Protein AF-A0A925PC54-F1 (afdb_monomer_lite)

Secondary structure (DSSP, 8-state):
--TTSS----HHHHIIIIIIIHHHHHHHHHHHHHTT-HHHHHHHHHHHHHHHHHGGGGGTGGGSPPSS-TT--S-EEEEETTEEEEEE----HHHH-----TTHHHHHHHHHHHHHHHHHHHHHTT------

pLDDT: mean 83.74, std 10.59, range [43.62, 95.62]

Radius of gyration: 19.95 Å; chains: 1; bounding box: 59×27×51 Å

Structure (mmCIF, N/CA/C/O backbone):
data_AF-A0A925PC54-F1
#
_entry.id   AF-A0A925PC54-F1
#
loop_
_atom_site.group_PDB
_atom_site.id
_atom_site.type_symbol
_atom_site.label_atom_id
_atom_site.label_alt_id
_atom_site.label_comp_id
_atom_site.label_asym_id
_atom_site.label_entity_id
_atom_site.label_seq_id
_atom_site.pdbx_PDB_ins_code
_atom_site.Cartn_x
_atom_site.Cartn_y
_atom_site.Cartn_z
_atom_site.occupancy
_atom_site.B_iso_or_equiv
_atom_site.auth_seq_id
_atom_site.auth_comp_id
_atom_site.auth_asym_id
_atom_site.auth_atom_id
_atom_site.pdbx_PDB_model_num
ATOM 1 N N . MET A 1 1 ? 11.371 -1.854 -6.039 1.00 74.62 1 MET A N 1
ATOM 2 C CA . MET A 1 1 ? 10.542 -0.718 -6.514 1.00 74.62 1 MET A CA 1
ATOM 3 C C . MET A 1 1 ? 9.849 -1.046 -7.819 1.00 74.62 1 MET A C 1
ATOM 5 O O . MET A 1 1 ? 10.326 -1.911 -8.542 1.00 74.62 1 MET A O 1
ATOM 9 N N . SER A 1 2 ? 8.716 -0.400 -8.104 1.00 74.62 2 SER A N 1
ATOM 10 C CA . SER A 1 2 ? 7.916 -0.699 -9.295 1.00 74.62 2 SER A CA 1
ATOM 11 C C . SER A 1 2 ? 8.208 0.287 -10.419 1.00 74.62 2 SER A C 1
ATOM 13 O O . SER A 1 2 ? 8.117 1.494 -10.222 1.00 74.62 2 SER A O 1
ATOM 15 N N . ARG A 1 3 ? 8.474 -0.234 -11.616 1.00 87.69 3 ARG A N 1
ATOM 16 C CA . ARG A 1 3 ? 8.564 0.554 -12.855 1.00 87.69 3 ARG A CA 1
ATOM 17 C C . ARG A 1 3 ? 7.205 0.807 -13.523 1.00 87.69 3 ARG A C 1
ATOM 19 O O . ARG A 1 3 ? 7.139 1.269 -14.661 1.00 87.69 3 ARG A O 1
ATOM 26 N N . LEU A 1 4 ? 6.120 0.453 -12.825 1.00 86.56 4 LEU A N 1
ATOM 27 C CA . LEU A 1 4 ? 4.745 0.648 -13.279 1.00 86.56 4 LEU A CA 1
ATOM 28 C C . LEU A 1 4 ? 4.452 2.126 -13.532 1.00 86.56 4 LEU A C 1
ATOM 30 O O . LEU A 1 4 ? 3.869 2.480 -14.552 1.00 86.56 4 LEU A O 1
ATOM 34 N N . PHE A 1 5 ? 4.920 2.978 -12.623 1.00 85.56 5 PHE A N 1
ATOM 35 C CA . PHE A 1 5 ? 4.792 4.423 -12.709 1.00 85.56 5 PHE A CA 1
ATOM 36 C C . PHE A 1 5 ? 6.179 5.039 -12.885 1.00 85.56 5 PHE A C 1
ATOM 38 O O . PHE A 1 5 ? 7.142 4.582 -12.273 1.00 85.56 5 PHE A O 1
ATOM 45 N N . ASN A 1 6 ? 6.289 6.101 -13.685 1.00 85.94 6 ASN A N 1
ATOM 46 C CA . ASN A 1 6 ? 7.531 6.862 -13.856 1.00 85.94 6 ASN A CA 1
ATOM 47 C C . ASN A 1 6 ? 7.801 7.772 -12.636 1.00 85.94 6 ASN A C 1
ATOM 49 O O . ASN A 1 6 ? 7.875 8.996 -12.745 1.00 85.94 6 ASN A O 1
ATOM 53 N N . ILE A 1 7 ? 7.842 7.174 -11.442 1.00 85.94 7 ILE A N 1
ATOM 54 C CA . ILE A 1 7 ? 7.956 7.859 -10.154 1.00 85.94 7 ILE A CA 1
ATOM 55 C C . ILE A 1 7 ? 9.173 7.310 -9.419 1.00 85.94 7 ILE A C 1
ATOM 57 O O . ILE A 1 7 ? 9.296 6.109 -9.191 1.00 85.94 7 ILE A O 1
ATOM 61 N N . ALA A 1 8 ? 10.049 8.214 -8.989 1.00 86.31 8 ALA A N 1
ATOM 62 C CA . ALA A 1 8 ? 11.174 7.875 -8.136 1.00 86.31 8 ALA A CA 1
ATOM 63 C C . ALA A 1 8 ? 10.698 7.649 -6.698 1.00 86.31 8 ALA A C 1
ATOM 65 O O . ALA A 1 8 ? 10.392 8.593 -5.959 1.00 86.31 8 ALA A O 1
ATOM 66 N N . PHE A 1 9 ? 10.653 6.388 -6.296 1.00 85.88 9 PHE A N 1
ATOM 67 C CA . PHE A 1 9 ? 10.390 5.997 -4.922 1.00 85.88 9 PHE A CA 1
ATOM 68 C C . PHE A 1 9 ? 11.556 5.106 -4.487 1.00 85.88 9 PHE A C 1
ATOM 70 O O . PHE A 1 9 ? 11.678 4.030 -5.040 1.00 85.88 9 PHE A O 1
ATOM 77 N N . PRO A 1 10 ? 12.475 5.561 -3.621 1.00 88.50 10 PRO A N 1
ATOM 78 C CA . PRO A 1 10 ? 13.596 4.749 -3.131 1.00 88.50 10 PRO A CA 1
ATOM 79 C C . PRO A 1 10 ? 13.246 3.985 -1.842 1.00 88.50 10 PRO A C 1
ATOM 81 O O . PRO A 1 10 ? 12.292 4.338 -1.138 1.00 88.50 10 PRO A O 1
ATOM 84 N N . ASP A 1 11 ? 13.986 2.910 -1.548 1.00 87.38 11 ASP A N 1
ATOM 85 C CA . ASP A 1 11 ? 13.643 1.958 -0.478 1.00 87.38 11 ASP A CA 1
ATOM 86 C C . ASP A 1 11 ? 13.615 2.614 0.908 1.00 87.38 11 ASP A C 1
ATOM 88 O O . ASP A 1 11 ? 12.740 2.323 1.723 1.00 87.38 11 ASP A O 1
ATOM 92 N N . ASP A 1 12 ? 14.503 3.576 1.163 1.00 90.00 12 ASP A N 1
ATOM 93 C CA . ASP A 1 12 ? 14.530 4.339 2.412 1.00 90.00 12 ASP A CA 1
ATOM 94 C C . ASP A 1 12 ? 13.224 5.118 2.638 1.00 90.00 12 ASP A C 1
ATOM 96 O O . ASP A 1 12 ? 12.702 5.166 3.756 1.00 90.00 12 ASP A O 1
ATOM 100 N N . ARG A 1 13 ? 12.649 5.687 1.572 1.00 88.75 13 ARG A N 1
ATOM 101 C CA . ARG A 1 13 ? 11.366 6.393 1.625 1.00 88.75 13 ARG A CA 1
ATOM 102 C C . ARG A 1 13 ? 10.208 5.427 1.843 1.00 88.75 13 ARG A C 1
ATOM 104 O O . ARG A 1 13 ? 9.315 5.737 2.633 1.00 88.75 13 ARG A O 1
ATOM 111 N N . PHE A 1 14 ? 10.239 4.267 1.186 1.00 86.94 14 PHE A N 1
ATOM 112 C CA . PHE A 1 14 ? 9.248 3.213 1.399 1.00 86.94 14 PHE A CA 1
ATOM 113 C C . PHE A 1 14 ? 9.221 2.769 2.861 1.00 86.94 14 PHE A C 1
ATOM 115 O O . PHE A 1 14 ? 8.161 2.791 3.486 1.00 86.94 14 PHE A O 1
ATOM 122 N N . LEU A 1 15 ? 10.388 2.458 3.429 1.00 91.19 15 LEU A N 1
ATOM 123 C CA . LEU A 1 15 ? 10.508 2.039 4.823 1.00 91.19 15 LEU A CA 1
ATOM 124 C C . LEU A 1 15 ? 10.001 3.125 5.779 1.00 91.19 15 LEU A C 1
ATOM 126 O O . LEU A 1 15 ? 9.162 2.854 6.637 1.00 91.19 15 LEU A O 1
ATOM 130 N N . ARG A 1 16 ? 10.443 4.378 5.610 1.00 94.31 16 ARG A N 1
ATOM 131 C CA . ARG A 1 16 ? 10.003 5.491 6.469 1.00 94.31 16 ARG A CA 1
ATOM 132 C C . ARG A 1 16 ? 8.486 5.655 6.467 1.00 94.31 16 ARG A C 1
ATOM 134 O O . ARG A 1 16 ? 7.893 5.745 7.536 1.00 94.31 16 ARG A O 1
ATOM 141 N N . ILE A 1 17 ? 7.860 5.684 5.292 1.00 89.50 17 ILE A N 1
ATOM 142 C CA . ILE A 1 17 ? 6.427 5.982 5.172 1.00 89.50 17 ILE A CA 1
ATOM 143 C C . ILE A 1 17 ? 5.576 4.762 5.533 1.00 89.50 17 ILE A C 1
ATOM 145 O O . ILE A 1 17 ? 4.741 4.850 6.431 1.00 89.50 17 ILE A O 1
ATOM 149 N N . PHE A 1 18 ? 5.779 3.633 4.852 1.00 85.12 18 PHE A N 1
ATOM 150 C CA . PHE A 1 18 ? 4.867 2.489 4.922 1.00 85.12 18 PHE A CA 1
ATOM 151 C C . PHE A 1 18 ? 5.181 1.522 6.062 1.00 85.12 18 PHE A C 1
ATOM 153 O O . PHE A 1 18 ? 4.262 0.889 6.572 1.00 85.12 18 PHE A O 1
ATOM 160 N N . VAL A 1 19 ? 6.444 1.410 6.481 1.00 88.56 19 VAL A N 1
ATOM 161 C CA . VAL A 1 19 ? 6.841 0.471 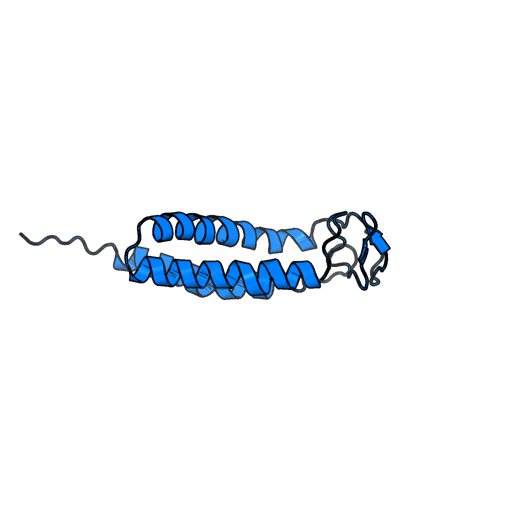7.545 1.00 88.56 19 VAL A CA 1
ATOM 162 C C . VAL A 1 19 ? 6.866 1.142 8.917 1.00 88.56 19 VAL A C 1
ATOM 164 O O . VAL A 1 19 ? 6.494 0.515 9.904 1.00 88.56 19 VAL A O 1
ATOM 167 N N .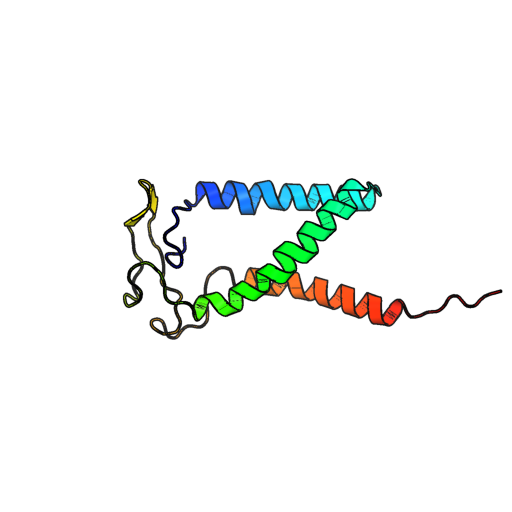 PHE A 1 20 ? 7.255 2.417 9.001 1.00 92.38 20 PHE A N 1
ATOM 168 C CA . PHE A 1 20 ? 7.396 3.101 10.291 1.00 92.38 20 PHE A CA 1
ATOM 169 C C . PHE A 1 20 ? 6.277 4.108 10.582 1.00 92.38 20 PHE A C 1
ATOM 171 O O . PHE A 1 20 ? 5.578 3.971 11.588 1.00 92.38 20 PHE A O 1
ATOM 178 N N . ILE A 1 21 ? 6.073 5.112 9.723 1.00 93.38 21 ILE A N 1
ATOM 179 C CA . ILE A 1 21 ? 5.121 6.203 9.994 1.00 93.38 21 ILE A CA 1
ATOM 180 C C . ILE A 1 21 ? 3.679 5.690 9.989 1.00 93.38 21 ILE A C 1
ATOM 182 O O . ILE A 1 21 ? 2.948 5.902 10.958 1.00 93.38 21 ILE A O 1
ATOM 186 N N . LEU A 1 22 ? 3.266 5.001 8.924 1.00 88.12 22 LEU A N 1
ATOM 187 C CA . LEU A 1 22 ? 1.879 4.572 8.765 1.00 88.12 22 LEU A CA 1
ATOM 188 C C . LEU A 1 22 ? 1.438 3.585 9.867 1.00 88.12 22 LEU A C 1
ATOM 190 O O . LEU A 1 22 ? 0.402 3.841 10.486 1.00 88.12 22 LEU A O 1
ATOM 194 N N . PRO A 1 23 ? 2.219 2.546 10.234 1.00 88.31 23 PRO A N 1
ATOM 195 C CA . PRO A 1 23 ? 1.853 1.665 11.344 1.00 88.31 23 PRO A CA 1
ATOM 196 C C . PRO A 1 23 ? 1.823 2.379 12.697 1.00 88.31 23 PRO A C 1
ATOM 198 O O . PRO A 1 23 ? 0.961 2.083 13.521 1.00 88.31 23 PRO A O 1
ATOM 201 N N . THR A 1 24 ? 2.691 3.371 12.922 1.00 94.31 24 THR A N 1
ATOM 202 C CA . THR A 1 24 ? 2.628 4.200 14.138 1.00 94.31 24 THR A CA 1
ATOM 203 C C . THR A 1 24 ? 1.289 4.933 14.233 1.00 94.31 24 THR A C 1
ATOM 205 O O . THR A 1 24 ? 0.641 4.906 15.281 1.00 94.31 24 THR A O 1
ATOM 208 N N . ILE A 1 25 ? 0.823 5.527 13.129 1.00 91.69 25 ILE A N 1
ATOM 209 C CA . ILE A 1 25 ? -0.497 6.173 13.065 1.00 91.69 25 ILE A CA 1
ATOM 210 C C . ILE A 1 25 ? -1.612 5.153 13.341 1.00 91.69 25 ILE A C 1
ATOM 212 O O . ILE A 1 25 ? -2.571 5.478 14.044 1.00 91.69 25 ILE A O 1
ATOM 216 N N . TYR A 1 26 ? -1.485 3.916 12.851 1.00 88.31 26 TYR A N 1
ATOM 217 C CA . TYR A 1 26 ? -2.481 2.863 13.085 1.00 88.31 26 TYR A CA 1
ATOM 218 C C . TYR A 1 26 ? -2.575 2.509 14.570 1.00 88.31 26 TYR A C 1
ATOM 220 O O . TYR A 1 26 ? -3.676 2.480 15.120 1.00 88.31 26 TYR A O 1
ATOM 228 N N . TYR A 1 27 ? -1.439 2.317 15.246 1.00 91.69 27 TYR A N 1
ATOM 229 C CA . TYR A 1 27 ? -1.419 2.035 16.682 1.00 91.69 27 TYR A CA 1
ATOM 230 C C . TYR A 1 27 ? -1.986 3.188 17.510 1.00 91.69 27 TYR A C 1
ATOM 232 O O . TYR A 1 27 ? -2.814 2.958 18.390 1.00 91.69 27 TYR A O 1
ATOM 240 N N . LEU A 1 28 ? -1.604 4.431 17.207 1.00 94.62 28 LEU A N 1
ATOM 241 C CA . LEU A 1 28 ? -2.149 5.607 17.892 1.00 94.62 28 LEU A CA 1
ATOM 242 C C . LEU A 1 28 ? -3.661 5.731 17.691 1.00 94.62 28 LEU A C 1
ATOM 244 O O . LEU A 1 28 ? -4.386 6.050 18.632 1.00 94.62 28 LEU A O 1
ATOM 248 N N . THR A 1 29 ? -4.147 5.428 16.487 1.00 92.00 29 THR A N 1
ATOM 249 C CA . THR A 1 29 ? -5.582 5.414 16.190 1.00 92.00 29 THR A CA 1
ATOM 250 C C . THR A 1 29 ? -6.293 4.326 16.990 1.00 92.00 29 THR A C 1
ATOM 252 O O . THR A 1 29 ? -7.313 4.603 17.614 1.00 92.0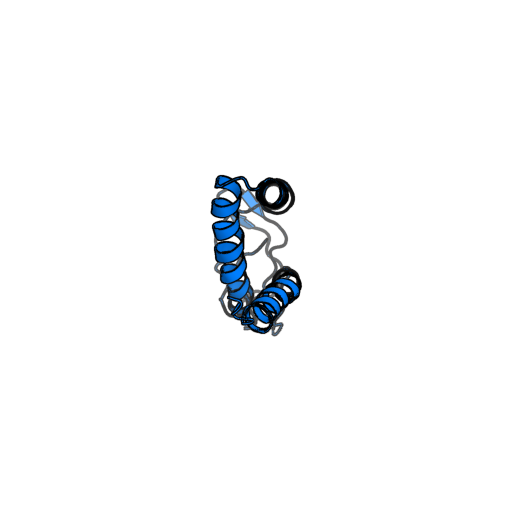0 29 THR A O 1
ATOM 255 N N . ALA A 1 30 ? -5.739 3.112 17.051 1.00 90.44 30 ALA A N 1
ATOM 256 C CA . ALA A 1 30 ? -6.299 2.021 17.846 1.00 90.44 30 ALA A CA 1
ATOM 257 C C . ALA A 1 30 ? -6.368 2.371 19.344 1.00 90.44 30 ALA A C 1
ATOM 259 O O . ALA A 1 30 ? -7.409 2.185 19.973 1.00 90.44 30 ALA A O 1
ATOM 260 N N . ILE A 1 31 ? -5.301 2.950 19.904 1.00 94.81 31 ILE A N 1
ATOM 261 C CA . ILE A 1 31 ? -5.281 3.441 21.291 1.00 94.81 31 ILE A CA 1
ATOM 262 C C . ILE A 1 31 ? -6.336 4.535 21.485 1.00 94.81 31 ILE A C 1
ATOM 264 O O . ILE A 1 31 ? -7.110 4.489 22.440 1.00 94.81 31 ILE A O 1
ATOM 268 N N . GLY A 1 32 ? -6.418 5.498 20.568 1.00 93.81 32 GLY A N 1
ATOM 269 C CA . GLY A 1 32 ? -7.404 6.571 20.636 1.00 93.81 32 GLY A CA 1
ATOM 270 C C . GLY A 1 32 ? -8.847 6.066 20.565 1.00 93.81 32 GLY A C 1
ATOM 271 O O . GLY A 1 32 ? -9.703 6.598 21.266 1.00 93.81 32 GLY A O 1
ATOM 272 N N . LEU A 1 33 ? -9.122 5.007 19.795 1.00 91.00 33 LEU A N 1
ATOM 273 C CA . LEU A 1 33 ? -10.425 4.337 19.777 1.00 91.00 33 LEU A CA 1
ATOM 274 C C . LEU A 1 33 ? -10.746 3.683 21.129 1.00 91.00 33 LEU A C 1
ATOM 276 O O . LEU A 1 33 ? -11.858 3.851 21.630 1.00 91.00 33 LEU A O 1
ATOM 280 N N . LEU A 1 34 ? -9.777 2.997 21.752 1.00 93.56 34 LEU A N 1
ATOM 281 C CA . LEU A 1 34 ? -9.941 2.413 23.094 1.00 93.56 34 LEU A CA 1
ATOM 282 C C . LEU A 1 34 ? -10.221 3.485 24.154 1.00 93.56 34 LEU A C 1
ATOM 284 O O . LEU A 1 34 ? -11.064 3.292 25.030 1.00 93.56 34 LEU A O 1
ATOM 288 N N . LEU A 1 35 ? -9.562 4.637 24.035 1.00 95.62 35 LEU A N 1
ATOM 289 C CA . LEU A 1 35 ? -9.754 5.800 24.903 1.00 95.62 35 LEU A CA 1
ATOM 290 C C . LEU A 1 35 ? -10.957 6.676 24.502 1.00 95.62 35 LEU A C 1
ATOM 292 O O . LEU A 1 35 ? -11.186 7.712 25.123 1.00 95.62 35 LEU A O 1
ATOM 296 N N . ARG A 1 36 ? -11.741 6.271 23.489 1.00 93.50 36 ARG A N 1
ATOM 297 C CA . ARG A 1 36 ? -12.931 6.981 22.976 1.00 93.50 36 ARG A CA 1
ATOM 298 C C . ARG A 1 36 ? -12.662 8.427 22.530 1.00 93.50 36 ARG A C 1
ATOM 300 O O . ARG A 1 36 ? -13.514 9.300 22.675 1.00 93.50 36 ARG A O 1
ATOM 307 N N . ILE A 1 37 ? -11.489 8.683 21.956 1.00 94.94 37 ILE A N 1
ATOM 308 C CA . ILE A 1 37 ? -11.106 9.991 21.414 1.00 94.94 37 ILE A CA 1
ATOM 309 C C . ILE A 1 37 ? -11.807 10.210 20.057 1.00 94.94 37 ILE A C 1
ATOM 311 O O . ILE A 1 37 ? -11.579 9.429 19.130 1.00 94.94 37 ILE A O 1
ATOM 315 N N . PRO A 1 38 ? -12.599 11.288 19.872 1.00 89.88 38 PRO A N 1
ATOM 316 C CA . PRO A 1 38 ? -13.342 11.525 18.627 1.00 89.88 38 PRO A CA 1
ATOM 317 C C . PRO A 1 38 ? -12.457 11.632 17.379 1.00 89.88 38 PRO A C 1
ATOM 319 O O . PRO A 1 38 ? -12.811 11.122 16.317 1.00 89.88 38 PRO A O 1
ATOM 322 N N . LEU A 1 39 ? -11.271 12.237 17.510 1.00 91.50 39 LEU A N 1
ATOM 323 C CA . LEU A 1 39 ? -10.303 12.330 16.414 1.00 91.50 39 LEU A CA 1
ATOM 324 C C . LEU A 1 39 ? -9.846 10.945 15.934 1.00 91.50 39 LEU A C 1
ATOM 326 O O . LEU A 1 39 ? -9.669 10.742 14.738 1.00 91.50 39 LEU A O 1
ATOM 330 N N . ALA A 1 40 ? -9.700 9.976 16.839 1.00 90.19 40 ALA A N 1
ATOM 331 C CA . ALA A 1 40 ? -9.312 8.622 16.466 1.00 90.19 40 ALA A CA 1
ATOM 332 C C . ALA A 1 40 ? -10.413 7.918 15.665 1.00 90.19 40 ALA A C 1
ATOM 334 O O . ALA A 1 40 ? -10.106 7.207 14.716 1.00 90.19 40 ALA A O 1
ATOM 335 N N . ALA A 1 41 ? -11.690 8.169 15.975 1.00 85.19 41 ALA A N 1
ATOM 336 C CA . ALA A 1 41 ? -12.798 7.674 15.160 1.00 85.19 41 ALA A CA 1
ATOM 337 C C . ALA A 1 41 ? -12.762 8.262 13.742 1.00 85.19 41 ALA A C 1
ATOM 339 O O . ALA A 1 41 ? -12.906 7.523 12.771 1.00 85.19 41 ALA A O 1
ATOM 340 N N . PHE A 1 42 ? -12.501 9.567 13.612 1.00 87.12 42 PHE A N 1
ATOM 341 C CA . PHE A 1 42 ? -12.321 10.213 12.310 1.00 87.12 42 PHE A CA 1
ATOM 342 C C . PHE A 1 42 ? -11.159 9.592 11.522 1.00 87.12 42 PHE A C 1
ATOM 344 O O . PHE A 1 42 ? -11.352 9.160 10.390 1.00 87.12 42 PHE A O 1
ATOM 351 N N . VAL A 1 43 ? -9.973 9.476 12.127 1.00 86.06 43 VAL A N 1
ATOM 352 C CA . VAL A 1 43 ? -8.787 8.899 11.469 1.00 86.06 43 VAL A CA 1
ATOM 353 C C . VAL A 1 43 ? -9.000 7.425 11.111 1.00 86.06 43 VAL A C 1
ATOM 355 O O . VAL A 1 43 ? -8.607 6.997 10.026 1.00 86.06 43 VAL A O 1
ATOM 358 N N . ALA A 1 44 ? -9.681 6.656 11.964 1.00 85.38 44 ALA A N 1
ATOM 359 C CA . ALA A 1 44 ? -10.015 5.262 11.690 1.00 85.38 44 ALA A CA 1
ATOM 360 C C . ALA A 1 44 ? -10.834 5.117 10.404 1.00 85.38 44 ALA A C 1
ATOM 362 O O . ALA A 1 44 ? -10.545 4.230 9.608 1.00 85.38 44 ALA A O 1
ATOM 363 N N . TRP A 1 45 ? -11.791 6.011 10.140 1.00 77.75 45 TRP A N 1
ATOM 364 C CA . TRP A 1 45 ? -12.540 5.988 8.881 1.00 77.75 45 TRP A CA 1
ATOM 365 C C . TRP A 1 45 ? -11.641 6.178 7.654 1.00 77.75 45 TRP A C 1
ATOM 367 O O . TRP A 1 45 ? -11.827 5.472 6.665 1.00 77.75 45 TRP A O 1
ATOM 377 N N . PHE A 1 46 ? -10.624 7.043 7.719 1.00 76.50 46 PHE A N 1
ATOM 378 C CA . PHE A 1 46 ? -9.654 7.190 6.624 1.00 76.50 46 PHE A CA 1
ATOM 379 C C . PHE A 1 46 ? -8.789 5.945 6.435 1.00 76.50 46 PHE A C 1
ATOM 381 O O . PHE A 1 46 ? -8.503 5.580 5.298 1.00 76.50 46 PHE A O 1
ATOM 388 N N . ILE A 1 47 ? -8.403 5.281 7.525 1.00 77.44 47 ILE A N 1
ATOM 389 C CA . ILE A 1 47 ? -7.593 4.055 7.491 1.00 77.44 47 ILE A CA 1
ATOM 390 C C . ILE A 1 47 ? -8.408 2.850 6.995 1.00 77.44 47 ILE A C 1
ATOM 392 O O . ILE A 1 47 ? -7.896 2.030 6.240 1.00 77.44 47 ILE A O 1
ATOM 396 N N . PHE A 1 48 ? -9.677 2.733 7.380 1.00 70.81 48 PHE A N 1
ATOM 397 C CA . PHE A 1 48 ? -10.517 1.610 6.963 1.00 70.81 48 PHE A CA 1
ATOM 398 C C . PHE A 1 48 ? -11.071 1.778 5.547 1.00 70.81 48 PHE A C 1
ATOM 400 O O . PHE A 1 48 ? -11.118 0.805 4.800 1.00 70.81 48 PHE A O 1
ATOM 407 N N . ILE A 1 49 ? -11.469 2.992 5.154 1.00 67.50 49 ILE A N 1
ATOM 408 C CA . ILE A 1 49 ? -11.998 3.243 3.806 1.00 67.50 49 ILE A CA 1
ATOM 409 C C . ILE A 1 49 ? -10.859 3.383 2.796 1.00 67.50 49 ILE A C 1
ATOM 411 O O . ILE A 1 49 ? -10.924 2.778 1.731 1.00 67.50 49 ILE A O 1
ATOM 415 N N . GLY A 1 50 ? -9.821 4.166 3.106 1.00 67.50 50 GLY A N 1
ATOM 416 C CA . GLY A 1 50 ? -8.749 4.485 2.160 1.00 67.50 50 GLY A CA 1
ATOM 417 C C . GLY A 1 50 ? -7.931 3.246 1.782 1.00 67.50 50 GLY A C 1
ATOM 418 O O . GLY A 1 50 ? -8.129 2.715 0.692 1.00 67.50 50 GLY A O 1
ATOM 419 N N . PRO A 1 51 ? -7.041 2.761 2.665 1.00 66.75 51 PRO A N 1
ATOM 420 C CA . PRO A 1 51 ? -6.319 1.502 2.499 1.00 66.75 51 PRO A CA 1
ATOM 421 C C . PRO A 1 51 ? -7.223 0.319 2.141 1.00 66.75 51 PRO A C 1
ATOM 423 O O . PRO A 1 51 ? -6.937 -0.365 1.169 1.00 66.75 51 PRO A O 1
ATOM 426 N N . GLY A 1 52 ? -8.353 0.128 2.832 1.00 66.44 52 GLY A N 1
ATOM 427 C CA . GLY A 1 52 ? -9.230 -1.024 2.588 1.00 66.44 52 GLY A CA 1
ATOM 428 C C . GLY A 1 52 ? -9.812 -1.085 1.169 1.00 66.44 52 GLY A C 1
ATOM 429 O O . GLY A 1 52 ? -9.873 -2.161 0.578 1.00 66.44 52 GLY A O 1
ATOM 430 N N . ILE A 1 53 ? -10.203 0.053 0.580 1.00 66.56 53 ILE A N 1
ATOM 431 C CA . ILE A 1 53 ? -10.651 0.099 -0.824 1.00 66.56 53 ILE A CA 1
ATOM 432 C C . ILE A 1 53 ? -9.450 0.103 -1.779 1.00 66.56 53 ILE A C 1
ATOM 434 O O . ILE A 1 53 ? -9.479 -0.561 -2.816 1.00 66.56 53 ILE A O 1
ATOM 438 N N . ALA A 1 54 ? -8.377 0.823 -1.443 1.00 71.19 54 ALA A N 1
ATOM 439 C CA . ALA A 1 54 ? -7.183 0.908 -2.278 1.00 71.19 54 ALA A CA 1
ATOM 440 C C . ALA A 1 54 ? -6.444 -0.436 -2.395 1.00 71.19 54 ALA A C 1
ATOM 442 O O . ALA A 1 54 ? -5.812 -0.696 -3.416 1.00 71.19 54 ALA A O 1
ATOM 443 N N . GLU A 1 55 ? -6.552 -1.327 -1.413 1.00 76.94 55 GLU A N 1
ATOM 444 C CA . GLU A 1 55 ? -5.953 -2.662 -1.455 1.00 76.94 55 GLU A CA 1
ATOM 445 C C . GLU A 1 55 ? -6.470 -3.488 -2.640 1.00 76.94 55 GLU A C 1
ATOM 447 O O . GLU A 1 55 ? -5.674 -4.170 -3.286 1.00 76.94 55 GLU A O 1
ATOM 452 N N . PHE A 1 56 ? -7.733 -3.319 -3.056 1.00 77.25 56 PHE A N 1
ATOM 453 C CA . PHE A 1 56 ? -8.268 -3.986 -4.251 1.00 77.25 56 PHE A CA 1
ATOM 454 C C . PHE A 1 56 ? -7.542 -3.598 -5.547 1.00 77.25 56 PHE A C 1
ATOM 456 O O . PHE A 1 56 ? 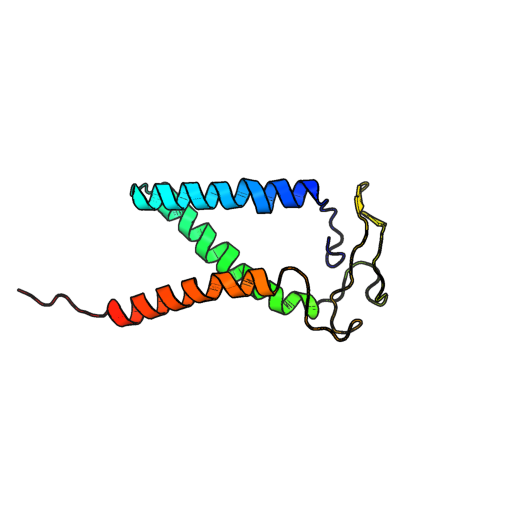-7.509 -4.382 -6.497 1.00 77.25 56 PHE A O 1
ATOM 463 N N . THR A 1 57 ? -6.914 -2.421 -5.600 1.00 79.25 57 THR A N 1
ATOM 464 C CA . THR A 1 57 ? -6.146 -2.002 -6.783 1.00 79.25 57 THR A CA 1
ATOM 465 C C . THR A 1 57 ? -4.930 -2.894 -7.035 1.00 79.25 57 THR A C 1
ATOM 467 O O . THR A 1 57 ? -4.503 -3.022 -8.183 1.00 79.25 57 THR A O 1
ATOM 470 N N . HIS A 1 58 ? -4.441 -3.614 -6.014 1.00 83.75 58 HIS A N 1
ATOM 471 C CA . HIS A 1 58 ? -3.345 -4.571 -6.163 1.00 83.75 58 HIS A CA 1
ATOM 472 C C . HIS A 1 58 ? -3.705 -5.705 -7.129 1.00 83.75 58 HIS A C 1
ATOM 474 O O . HIS A 1 58 ? -2.835 -6.180 -7.847 1.00 83.75 58 HIS A O 1
ATOM 480 N N . PHE A 1 59 ? -4.978 -6.092 -7.245 1.00 86.12 59 PHE A N 1
ATOM 481 C CA . PHE A 1 59 ? -5.408 -7.086 -8.236 1.00 86.12 59 PHE A CA 1
ATOM 482 C C . PHE A 1 59 ? -5.368 -6.563 -9.677 1.00 86.12 59 PHE A C 1
ATOM 484 O O . PHE A 1 59 ? -5.308 -7.340 -10.624 1.00 86.12 59 PHE A O 1
ATOM 491 N N . ILE A 1 60 ? -5.390 -5.244 -9.858 1.00 87.88 60 ILE A N 1
ATOM 492 C CA . ILE A 1 60 ? -5.400 -4.615 -11.179 1.00 87.88 60 ILE A CA 1
ATOM 493 C C . ILE A 1 60 ? -3.966 -4.423 -11.688 1.00 87.88 60 ILE A C 1
ATOM 495 O O . ILE A 1 60 ? -3.724 -4.554 -12.885 1.00 87.88 60 ILE A O 1
ATOM 499 N N . PHE A 1 61 ? -2.997 -4.169 -10.801 1.00 88.38 61 PHE A N 1
ATOM 500 C CA . PHE A 1 61 ? -1.617 -3.843 -11.188 1.00 88.38 61 PHE A CA 1
ATOM 501 C C . PHE A 1 61 ? -0.942 -4.843 -12.142 1.00 88.38 61 PHE A C 1
ATOM 503 O O . PHE A 1 61 ? -0.307 -4.371 -13.085 1.00 88.38 61 PHE A O 1
ATOM 510 N N . PRO A 1 62 ? -1.094 -6.178 -12.008 1.00 89.88 62 PRO A N 1
ATOM 511 C CA . PRO A 1 62 ? -0.506 -7.119 -12.965 1.00 89.88 62 PRO A CA 1
ATOM 512 C C . PRO A 1 62 ? -1.031 -6.975 -14.400 1.00 89.88 62 PRO A C 1
ATOM 514 O O . PRO A 1 62 ? -0.370 -7.421 -15.335 1.00 89.88 62 PRO A O 1
ATOM 517 N N . PHE A 1 63 ? -2.203 -6.366 -14.594 1.00 90.94 63 PHE A N 1
ATOM 518 C CA . PHE A 1 63 ? -2.803 -6.135 -15.911 1.00 90.94 63 PHE A CA 1
ATOM 519 C C . PHE A 1 63 ? -2.411 -4.792 -16.534 1.00 90.94 63 PHE A C 1
ATOM 521 O O . PHE A 1 63 ? -2.722 -4.550 -17.697 1.00 90.94 63 PHE A O 1
ATOM 528 N N . ILE A 1 64 ? -1.749 -3.912 -15.781 1.00 90.69 64 ILE A N 1
ATOM 529 C CA . ILE A 1 64 ? -1.355 -2.593 -16.269 1.00 90.69 64 ILE A CA 1
ATOM 530 C C . ILE A 1 64 ? 0.056 -2.691 -16.877 1.00 90.69 64 ILE A C 1
ATOM 532 O O . ILE A 1 64 ? 0.986 -3.128 -16.192 1.00 90.69 64 ILE A O 1
ATOM 536 N N . PRO A 1 65 ? 0.251 -2.275 -18.143 1.00 91.62 65 PRO A N 1
ATOM 537 C CA . PRO A 1 65 ? 1.576 -2.218 -18.748 1.00 91.62 65 PRO A CA 1
ATOM 538 C C . PRO A 1 65 ? 2.491 -1.238 -17.993 1.00 91.62 65 PRO A C 1
ATOM 540 O O . PRO A 1 65 ? 2.049 -0.134 -17.664 1.00 91.62 65 PRO A O 1
ATOM 543 N N . PRO A 1 66 ? 3.767 -1.582 -17.735 1.00 91.94 66 PRO A N 1
ATOM 544 C CA . PRO A 1 66 ? 4.679 -0.677 -17.053 1.00 91.94 66 PRO A CA 1
ATOM 545 C C . PRO A 1 66 ? 5.043 0.526 -17.923 1.00 91.94 66 PRO A C 1
ATOM 547 O O . PRO A 1 66 ? 5.225 0.387 -19.132 1.00 91.94 66 PRO A O 1
ATOM 550 N N . ALA A 1 67 ? 5.231 1.691 -17.299 1.00 91.69 67 ALA A N 1
ATOM 551 C CA . ALA A 1 67 ? 5.672 2.897 -17.998 1.00 91.69 67 ALA A CA 1
ATOM 552 C C . ALA A 1 67 ? 7.093 2.770 -18.578 1.00 91.69 67 ALA A C 1
ATOM 554 O O . ALA A 1 67 ? 7.389 3.370 -19.610 1.00 91.69 67 ALA A O 1
ATOM 555 N N . LEU A 1 68 ? 7.970 1.997 -17.924 1.00 89.69 68 LEU A N 1
ATOM 556 C CA . LEU A 1 68 ? 9.351 1.787 -18.361 1.00 89.69 68 LEU A CA 1
ATOM 557 C C . LEU A 1 68 ? 9.540 0.361 -18.883 1.00 89.69 68 LEU A C 1
ATOM 559 O O . LEU A 1 68 ? 9.230 -0.611 -18.188 1.00 89.69 68 LEU A O 1
ATOM 563 N N . GLU A 1 69 ? 10.067 0.263 -20.105 1.00 90.25 69 GLU A N 1
ATOM 564 C CA . GLU A 1 69 ? 10.381 -0.986 -20.811 1.00 90.25 69 GLU A CA 1
ATOM 565 C C . GLU A 1 69 ? 9.305 -2.076 -20.644 1.00 90.25 69 GLU A C 1
ATOM 567 O O . GLU A 1 69 ? 9.569 -3.139 -20.073 1.00 90.25 69 GLU A O 1
ATOM 572 N N . PRO A 1 70 ? 8.065 -1.852 -21.120 1.00 88.88 70 PRO A N 1
ATOM 573 C CA . PRO A 1 70 ? 6.947 -2.750 -20.843 1.00 88.88 70 PRO A CA 1
ATOM 574 C C . PRO A 1 70 ? 7.188 -4.188 -21.306 1.00 88.88 70 PRO A C 1
ATOM 576 O O . PRO A 1 70 ? 6.692 -5.104 -20.657 1.00 88.88 70 PRO A O 1
ATOM 579 N N . ALA A 1 71 ? 7.965 -4.373 -22.379 1.00 91.44 71 ALA A N 1
ATOM 580 C CA . ALA A 1 71 ? 8.263 -5.658 -23.011 1.00 91.44 71 ALA A CA 1
ATOM 581 C C . ALA A 1 71 ? 9.463 -6.417 -22.407 1.00 91.44 71 ALA A C 1
ATOM 583 O O . ALA A 1 71 ? 9.649 -7.588 -22.725 1.00 91.44 71 ALA A O 1
ATOM 584 N N . ASN A 1 72 ? 10.280 -5.786 -21.558 1.00 91.06 72 ASN A N 1
ATOM 585 C CA . ASN A 1 72 ? 11.476 -6.422 -21.002 1.00 91.06 72 ASN A CA 1
ATOM 586 C C . ASN A 1 72 ? 11.106 -7.283 -19.773 1.00 91.06 72 ASN A C 1
ATOM 588 O O . ASN A 1 72 ? 10.567 -6.741 -18.811 1.00 91.06 72 ASN A O 1
ATOM 592 N N . PRO A 1 73 ? 11.330 -8.602 -19.736 1.00 88.69 73 PRO A N 1
ATOM 593 C CA . PRO A 1 73 ? 11.043 -9.392 -18.536 1.00 88.69 73 PRO A CA 1
ATOM 594 C C . PRO A 1 73 ? 12.063 -9.167 -17.408 1.00 88.69 73 PRO A C 1
ATOM 596 O O . PRO A 1 73 ? 11.725 -9.370 -16.241 1.00 88.69 73 PRO A O 1
ATOM 599 N N . GLU A 1 74 ? 13.276 -8.721 -17.737 1.00 91.44 74 GLU A N 1
ATOM 600 C CA . GLU A 1 74 ? 14.387 -8.626 -16.792 1.00 91.44 74 GLU A CA 1
ATOM 601 C C . GLU A 1 74 ? 14.269 -7.408 -15.853 1.00 91.44 74 GLU A C 1
ATOM 603 O O . GLU A 1 74 ? 13.608 -6.411 -16.192 1.00 91.44 74 GLU A O 1
ATOM 608 N N . PRO A 1 75 ? 14.896 -7.465 -14.659 1.00 90.25 75 PRO A N 1
ATOM 609 C CA . PRO A 1 75 ? 14.998 -6.323 -13.759 1.00 90.25 75 PRO A CA 1
ATOM 610 C C . PRO A 1 75 ? 15.716 -5.140 -14.416 1.00 90.25 75 PRO A C 1
ATOM 612 O O . PRO A 1 75 ? 16.751 -5.297 -15.062 1.00 90.25 75 PRO A O 1
ATOM 615 N N . LEU A 1 76 ? 15.175 -3.939 -14.213 1.00 91.56 76 LEU A N 1
ATOM 616 C CA . LEU A 1 76 ? 15.714 -2.698 -14.767 1.00 91.56 76 LEU A CA 1
ATOM 617 C C . LEU A 1 76 ? 16.333 -1.836 -13.663 1.00 91.56 76 LEU A C 1
ATOM 619 O O . LEU A 1 76 ? 15.702 -1.598 -12.634 1.00 91.56 76 LEU A O 1
ATOM 623 N N . SER A 1 77 ? 17.524 -1.298 -13.917 1.00 92.56 77 SER A N 1
ATOM 624 C CA . SER A 1 77 ? 18.126 -0.236 -13.107 1.00 92.56 77 SER A CA 1
ATOM 625 C C . SER A 1 77 ? 18.193 1.045 -13.929 1.00 92.56 77 SER A C 1
ATOM 627 O O . SER A 1 77 ? 18.796 1.057 -14.999 1.00 92.56 77 SER A O 1
ATOM 629 N N . ALA A 1 78 ? 17.561 2.116 -13.455 1.00 90.81 78 ALA A N 1
ATOM 630 C CA . ALA A 1 78 ? 17.483 3.375 -14.190 1.00 90.81 78 ALA A CA 1
ATOM 631 C C . ALA A 1 78 ? 17.453 4.587 -13.254 1.00 90.81 78 ALA A C 1
ATOM 633 O O . ALA A 1 78 ? 17.057 4.498 -12.090 1.00 90.81 78 ALA A O 1
ATOM 634 N N . VAL A 1 79 ? 17.859 5.742 -13.782 1.00 91.06 79 VAL A N 1
ATOM 635 C CA . VAL A 1 79 ? 17.738 7.025 -13.086 1.00 91.06 79 VAL A CA 1
ATOM 636 C C . VAL A 1 79 ? 16.371 7.621 -13.399 1.00 91.06 79 VAL A C 1
ATOM 638 O O . VAL A 1 79 ? 16.100 8.007 -14.533 1.00 91.06 79 VAL A O 1
ATOM 641 N N . ILE A 1 80 ? 15.516 7.717 -12.384 1.00 89.88 80 ILE A N 1
ATOM 642 C CA . ILE A 1 80 ? 14.182 8.314 -12.481 1.00 89.88 80 ILE A CA 1
ATOM 643 C C . ILE A 1 80 ? 14.216 9.617 -11.687 1.00 89.88 80 ILE A C 1
ATOM 645 O O . ILE A 1 80 ? 14.533 9.612 -10.500 1.00 89.88 80 ILE A O 1
ATOM 649 N N . ASN A 1 81 ? 13.922 10.749 -12.329 1.00 88.62 81 ASN A N 1
ATOM 650 C CA . ASN A 1 81 ? 13.915 12.079 -11.697 1.00 88.62 81 ASN A CA 1
ATOM 651 C C . ASN A 1 81 ? 15.178 12.384 -10.857 1.00 88.62 81 ASN A C 1
ATOM 653 O O . ASN A 1 81 ? 15.086 12.942 -9.765 1.00 88.62 81 ASN A O 1
ATOM 657 N N . GLY A 1 82 ? 16.357 11.988 -11.349 1.00 89.31 82 GLY A N 1
ATOM 658 C CA . GLY A 1 82 ? 17.644 12.217 -10.677 1.00 89.31 82 GLY A CA 1
ATOM 659 C C . GLY A 1 82 ? 17.988 11.234 -9.551 1.00 89.31 82 GLY A C 1
ATOM 660 O O . GLY A 1 82 ? 19.043 11.375 -8.940 1.00 89.31 82 GLY A O 1
ATOM 661 N N . VAL A 1 83 ? 17.147 10.229 -9.287 1.00 90.19 83 VAL A N 1
ATOM 662 C CA . VAL A 1 83 ? 17.397 9.178 -8.288 1.00 90.19 83 VAL A CA 1
ATOM 663 C C . VAL A 1 83 ? 17.644 7.852 -9.001 1.00 90.19 83 VAL A C 1
ATOM 665 O O . VAL A 1 83 ? 16.825 7.420 -9.812 1.00 90.19 83 VAL A O 1
ATOM 668 N N . LEU A 1 84 ? 18.768 7.197 -8.700 1.00 91.19 84 LEU A N 1
ATOM 669 C CA . LEU A 1 84 ? 19.039 5.841 -9.175 1.00 91.19 84 LEU A CA 1
ATOM 670 C C . LEU A 1 84 ? 18.138 4.854 -8.430 1.00 91.19 84 LEU A C 1
ATOM 672 O O . LEU A 1 84 ? 18.209 4.754 -7.207 1.00 91.19 84 LEU A O 1
ATOM 676 N N . ILE A 1 85 ? 17.324 4.118 -9.179 1.00 90.88 85 ILE A N 1
ATOM 677 C CA . ILE A 1 85 ? 16.528 3.008 -8.666 1.00 90.88 85 ILE A CA 1
ATOM 678 C C . ILE A 1 85 ? 17.038 1.735 -9.329 1.00 90.88 85 ILE A C 1
ATOM 680 O O . ILE A 1 85 ? 17.110 1.663 -10.558 1.00 90.88 85 ILE A O 1
ATOM 684 N N . THR A 1 86 ? 17.399 0.745 -8.519 1.00 91.44 86 THR A N 1
ATOM 685 C CA . THR A 1 86 ? 17.919 -0.537 -8.996 1.00 91.44 86 THR A CA 1
ATOM 686 C C . THR A 1 86 ? 16.865 -1.636 -8.914 1.00 91.44 86 THR A C 1
ATOM 688 O O . THR A 1 86 ? 15.881 -1.527 -8.176 1.00 91.44 86 THR A O 1
ATOM 691 N N . ASP A 1 87 ? 17.069 -2.688 -9.707 1.00 89.69 87 ASP A N 1
ATOM 692 C CA . ASP A 1 87 ? 16.352 -3.966 -9.612 1.00 89.69 87 ASP A CA 1
ATOM 693 C C . ASP A 1 87 ? 14.818 -3.855 -9.689 1.00 89.69 87 ASP A C 1
ATOM 695 O O . ASP A 1 87 ? 14.064 -4.531 -8.981 1.00 89.69 87 ASP A O 1
ATOM 699 N N . MET A 1 88 ? 14.318 -2.995 -10.578 1.00 90.56 88 MET A N 1
ATOM 700 C CA . MET A 1 88 ? 12.885 -2.852 -10.819 1.00 90.56 88 MET A CA 1
ATOM 701 C C . MET A 1 88 ? 12.356 -4.016 -11.659 1.00 90.56 88 MET A C 1
ATOM 703 O O . MET A 1 88 ? 12.502 -4.043 -12.885 1.00 90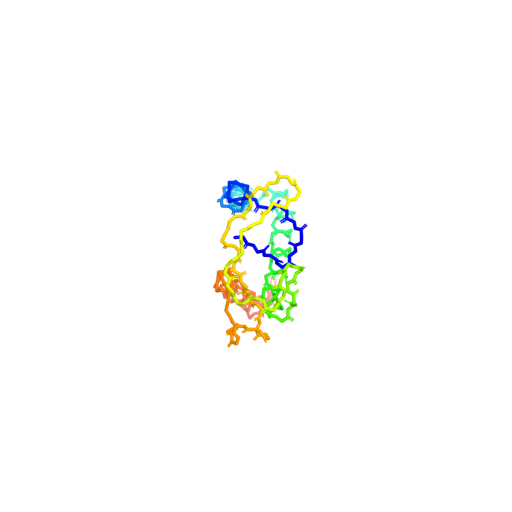.56 88 MET A O 1
ATOM 707 N N . ALA A 1 89 ? 11.706 -4.969 -10.996 1.00 89.88 89 ALA A N 1
ATOM 708 C CA . ALA A 1 89 ? 11.082 -6.117 -11.641 1.00 89.88 89 ALA A CA 1
ATOM 709 C C . ALA A 1 89 ? 9.875 -5.725 -12.516 1.00 89.88 89 ALA A C 1
ATOM 711 O O . ALA A 1 89 ? 9.143 -4.771 -12.228 1.00 89.88 89 ALA A O 1
ATOM 712 N N . ASN A 1 90 ? 9.641 -6.506 -13.574 1.00 90.44 90 ASN A N 1
ATOM 713 C CA . ASN A 1 90 ? 8.387 -6.474 -14.317 1.00 90.44 90 ASN A CA 1
ATOM 714 C C . ASN A 1 90 ? 7.349 -7.366 -13.621 1.00 90.44 90 ASN A C 1
ATOM 716 O O . ASN A 1 90 ? 7.635 -8.518 -13.304 1.00 90.44 90 ASN A O 1
ATOM 720 N N . HIS A 1 91 ? 6.135 -6.859 -13.425 1.00 89.50 91 HIS A N 1
ATOM 721 C CA . HIS A 1 91 ? 5.009 -7.622 -12.870 1.00 89.50 91 HIS A CA 1
ATOM 722 C C . HIS A 1 91 ? 3.825 -7.721 -13.831 1.00 89.50 91 HIS A C 1
ATOM 724 O O . HIS A 1 91 ? 2.764 -8.225 -13.469 1.00 89.50 91 HIS A O 1
ATOM 730 N N . HIS A 1 92 ? 4.000 -7.244 -15.060 1.00 90.94 92 HIS A N 1
ATOM 731 C CA . HIS A 1 92 ? 2.964 -7.288 -16.069 1.00 90.94 92 HIS A CA 1
ATOM 732 C C . HIS A 1 92 ? 2.760 -8.725 -16.558 1.00 90.94 92 HIS A C 1
ATOM 734 O O . HIS A 1 92 ? 3.691 -9.388 -17.036 1.00 90.94 92 HIS A O 1
ATOM 740 N N . ILE A 1 93 ? 1.524 -9.209 -16.448 1.00 91.25 93 ILE A N 1
ATOM 741 C CA . ILE A 1 93 ? 1.149 -10.577 -16.813 1.00 91.25 93 ILE A CA 1
ATOM 742 C C . ILE A 1 93 ? 1.347 -10.842 -18.307 1.00 91.25 93 ILE A C 1
ATOM 744 O O . ILE A 1 93 ? 1.703 -11.955 -18.683 1.00 91.25 93 ILE A O 1
ATOM 748 N N . GLY A 1 94 ? 1.197 -9.815 -19.152 1.00 88.81 94 GLY A N 1
ATOM 749 C CA . GLY A 1 94 ? 1.391 -9.926 -20.599 1.00 88.81 94 GLY A CA 1
ATOM 750 C C . GLY A 1 94 ? 2.828 -10.241 -21.022 1.00 88.81 94 GLY A C 1
ATOM 751 O O . GLY A 1 94 ? 3.040 -10.619 -22.167 1.00 88.81 94 GLY A O 1
ATOM 752 N N . VAL A 1 95 ? 3.803 -10.102 -20.116 1.00 89.81 95 VAL A N 1
ATOM 753 C CA . VAL A 1 95 ? 5.225 -10.378 -20.392 1.00 89.81 95 VAL A CA 1
ATOM 754 C C . VAL A 1 95 ? 5.766 -11.499 -19.521 1.00 89.81 95 VAL A C 1
ATOM 756 O O . VAL A 1 95 ? 6.484 -12.369 -19.996 1.00 89.81 95 VAL A O 1
ATOM 759 N N . THR A 1 96 ? 5.420 -11.498 -18.235 1.00 89.50 96 THR A N 1
ATOM 760 C CA . THR A 1 96 ? 5.957 -12.484 -17.288 1.00 89.50 96 THR A CA 1
ATOM 761 C C . THR A 1 96 ? 5.132 -13.764 -17.212 1.00 89.50 96 THR A C 1
ATOM 763 O O . THR A 1 96 ? 5.604 -14.751 -16.649 1.00 89.50 96 THR A O 1
ATOM 766 N N . HIS A 1 97 ? 3.888 -13.742 -17.712 1.00 88.69 97 HIS A N 1
ATOM 767 C CA . HIS A 1 97 ? 2.885 -14.801 -17.552 1.00 88.69 97 HIS A CA 1
ATOM 768 C C . HIS A 1 97 ? 2.618 -15.205 -16.089 1.00 88.69 97 HIS A C 1
ATOM 770 O O . HIS A 1 97 ? 2.077 -16.277 -15.820 1.00 88.69 97 HIS A O 1
ATOM 776 N N . LYS A 1 98 ? 2.973 -14.345 -15.126 1.00 89.00 98 LYS A N 1
ATOM 777 C CA . LYS A 1 98 ? 2.781 -14.567 -13.690 1.00 89.00 98 LYS A CA 1
ATOM 778 C C . LYS A 1 98 ? 1.834 -13.515 -13.127 1.00 89.00 98 LYS A C 1
ATOM 780 O O . LYS A 1 98 ? 2.095 -12.322 -13.217 1.00 89.00 98 LYS A O 1
ATOM 785 N N . TYR A 1 99 ? 0.758 -13.962 -12.485 1.00 86.19 99 TYR A N 1
ATOM 786 C CA . TYR A 1 99 ? -0.182 -13.099 -11.762 1.00 86.19 99 TYR A CA 1
ATOM 787 C C . TYR A 1 99 ? 0.265 -12.888 -10.307 1.00 86.19 99 TYR A C 1
ATOM 789 O O . TYR A 1 99 ? -0.469 -13.138 -9.355 1.00 86.19 99 TYR A O 1
ATOM 797 N N . TYR A 1 100 ? 1.528 -12.527 -10.106 1.00 84.19 100 TYR A N 1
ATOM 798 C CA . TYR A 1 100 ? 2.059 -12.329 -8.763 1.00 84.19 100 TYR A CA 1
ATOM 799 C C . TYR A 1 100 ? 3.071 -11.195 -8.737 1.00 84.19 100 TYR A C 1
ATOM 801 O O . TYR A 1 100 ? 3.964 -11.124 -9.582 1.00 84.19 100 TYR A O 1
ATOM 809 N N . PHE A 1 101 ? 2.962 -10.351 -7.713 1.00 85.06 101 PHE A N 1
ATOM 810 C CA . PHE A 1 101 ? 3.997 -9.397 -7.350 1.00 85.06 101 PHE A CA 1
ATOM 811 C C . PHE A 1 101 ? 4.098 -9.242 -5.827 1.00 85.06 101 PHE A C 1
ATOM 813 O O . PHE A 1 101 ? 3.118 -9.491 -5.110 1.00 85.06 101 PHE A O 1
ATOM 820 N N . PRO A 1 102 ? 5.271 -8.821 -5.320 1.00 77.69 102 PRO A N 1
ATOM 821 C CA . PRO A 1 102 ? 5.461 -8.511 -3.909 1.00 77.69 102 PRO A CA 1
ATOM 822 C C . PRO A 1 102 ? 4.487 -7.412 -3.467 1.00 77.69 102 PRO A C 1
ATOM 824 O O . PRO A 1 102 ? 4.544 -6.294 -3.968 1.00 77.69 102 PRO A O 1
ATOM 827 N N . GLY A 1 103 ? 3.581 -7.736 -2.546 1.00 74.81 103 GLY A N 1
ATOM 828 C CA . GLY A 1 103 ? 2.525 -6.821 -2.098 1.00 74.81 103 GLY A CA 1
ATOM 829 C C . GLY A 1 103 ? 1.111 -7.386 -2.247 1.00 74.81 103 GLY A C 1
ATOM 830 O O . GLY A 1 103 ? 0.224 -7.023 -1.477 1.00 74.81 103 GLY A O 1
ATOM 831 N N . LEU A 1 104 ? 0.897 -8.323 -3.181 1.00 83.00 104 LEU A N 1
ATOM 832 C CA . LEU A 1 104 ? -0.435 -8.878 -3.445 1.00 83.00 104 LEU A CA 1
ATOM 833 C C . LEU A 1 104 ? -0.994 -9.637 -2.229 1.00 83.00 104 LEU A C 1
ATOM 835 O O . LEU A 1 104 ? -2.085 -9.339 -1.756 1.00 83.00 104 LEU A O 1
ATOM 839 N N . TYR A 1 105 ? -0.238 -10.588 -1.671 1.00 77.75 105 TYR A N 1
ATOM 840 C CA . TYR A 1 105 ? -0.708 -11.360 -0.512 1.00 77.75 105 TYR A CA 1
ATOM 841 C C . TYR A 1 105 ? -0.783 -10.535 0.771 1.00 77.75 105 TYR A C 1
ATOM 843 O O . TYR A 1 105 ? -1.666 -10.768 1.594 1.00 77.75 105 TYR A O 1
ATOM 851 N N . THR A 1 106 ? 0.107 -9.556 0.938 1.00 74.44 106 THR A N 1
ATOM 852 C CA . THR A 1 106 ? 0.077 -8.659 2.098 1.00 74.44 106 THR A CA 1
ATOM 853 C C . THR A 1 106 ? -1.126 -7.724 2.079 1.00 74.44 106 THR A C 1
ATOM 855 O O . THR A 1 106 ? -1.527 -7.297 3.150 1.00 74.44 106 THR A O 1
ATOM 858 N N . ALA A 1 107 ? -1.721 -7.447 0.912 1.00 73.62 107 ALA A N 1
ATOM 859 C CA . ALA A 1 107 ? -3.016 -6.775 0.821 1.00 73.62 107 ALA A CA 1
ATOM 860 C C . ALA A 1 107 ? -4.170 -7.729 1.184 1.00 73.62 107 ALA A C 1
ATOM 862 O O . ALA A 1 107 ? -5.064 -7.377 1.935 1.00 73.62 107 ALA A O 1
ATOM 863 N N . ILE A 1 108 ? -4.138 -8.983 0.725 1.00 75.19 108 ILE A N 1
ATOM 864 C CA . ILE A 1 108 ? -5.257 -9.924 0.931 1.00 75.19 108 ILE A CA 1
ATOM 865 C C . ILE A 1 108 ? -5.396 -10.372 2.391 1.00 75.19 108 ILE A C 1
ATOM 867 O O . ILE A 1 108 ? -6.509 -10.484 2.908 1.00 75.19 108 ILE A O 1
ATOM 871 N N . ILE A 1 109 ? -4.281 -10.681 3.058 1.00 78.62 109 ILE A N 1
ATOM 872 C CA . ILE A 1 109 ? -4.302 -11.310 4.387 1.00 78.62 109 ILE A CA 1
ATOM 873 C C . ILE A 1 109 ? -5.001 -10.424 5.441 1.00 78.62 109 ILE A C 1
ATOM 875 O O . ILE A 1 109 ? -5.868 -10.944 6.148 1.00 78.62 109 ILE A O 1
ATOM 879 N N . PRO A 1 110 ? -4.710 -9.112 5.550 1.00 69.25 110 PRO A N 1
ATOM 880 C CA . PRO A 1 110 ? -5.391 -8.219 6.490 1.00 69.25 110 PRO A CA 1
ATOM 881 C C . PRO A 1 110 ? -6.883 -8.010 6.197 1.00 69.25 110 PRO A C 1
ATOM 883 O O . PRO A 1 110 ? -7.653 -7.738 7.121 1.00 69.25 110 PRO A O 1
ATOM 886 N N . MET A 1 111 ? -7.327 -8.184 4.947 1.00 74.56 111 MET A N 1
ATOM 887 C CA . MET A 1 111 ? -8.740 -8.031 4.583 1.00 74.56 111 MET A CA 1
ATOM 888 C C . MET A 1 111 ? -9.622 -9.135 5.178 1.00 74.56 111 MET A C 1
ATOM 890 O O . MET A 1 111 ? -10.780 -8.878 5.503 1.00 74.56 111 MET A O 1
ATOM 894 N N . ILE A 1 112 ? -9.093 -10.349 5.367 1.00 79.75 112 ILE A N 1
ATOM 895 C CA . ILE A 1 112 ? -9.844 -11.501 5.898 1.00 79.75 112 ILE A CA 1
ATOM 896 C C . ILE A 1 112 ? -10.482 -11.198 7.270 1.00 79.75 112 ILE A C 1
ATOM 898 O O . ILE A 1 112 ? -11.706 -11.327 7.388 1.00 79.75 112 ILE A O 1
ATOM 902 N N . PRO A 1 113 ? -9.732 -10.774 8.311 1.00 73.50 113 PRO A N 1
ATOM 903 C CA . PRO A 1 113 ? -10.331 -10.435 9.600 1.00 73.50 113 PRO A CA 1
ATOM 904 C C . PRO A 1 113 ? -11.253 -9.210 9.521 1.00 73.50 113 PRO A C 1
ATOM 906 O O . PRO A 1 113 ? -12.248 -9.163 10.246 1.00 73.50 113 PRO A O 1
ATOM 909 N N . GLY A 1 114 ? -10.980 -8.248 8.631 1.00 73.19 114 GLY A N 1
ATOM 910 C CA . GLY A 1 114 ? -11.853 -7.093 8.398 1.00 73.19 114 GLY A CA 1
ATOM 911 C C . GLY A 1 114 ? -13.231 -7.503 7.869 1.00 73.19 114 GLY A C 1
ATOM 912 O O . GLY A 1 114 ? -14.254 -7.186 8.478 1.00 73.19 114 GLY A O 1
ATOM 913 N N . VAL A 1 115 ? -13.261 -8.290 6.789 1.00 78.75 115 VAL A N 1
ATOM 914 C CA . VAL A 1 115 ? -14.493 -8.846 6.204 1.00 78.75 115 VAL A CA 1
ATOM 915 C C . VAL A 1 115 ? -15.229 -9.724 7.216 1.00 78.75 115 VAL A C 1
ATOM 917 O O . VAL A 1 115 ? -16.445 -9.595 7.369 1.00 78.75 115 VAL A O 1
ATOM 920 N N . TYR A 1 116 ? -14.507 -10.573 7.954 1.00 82.12 116 TYR A N 1
ATOM 921 C CA . TYR A 1 116 ? -15.098 -11.399 9.008 1.00 82.12 116 TYR A CA 1
ATOM 922 C C . TYR A 1 116 ? -15.756 -10.553 10.106 1.00 82.12 116 TYR A C 1
ATOM 924 O O . TYR A 1 116 ? -16.872 -10.857 10.526 1.00 82.12 116 TYR A O 1
ATOM 932 N N . SER A 1 117 ? -15.108 -9.469 10.535 1.00 75.44 117 SER A N 1
ATOM 933 C CA . SER A 1 117 ? -15.636 -8.566 11.565 1.00 75.44 117 SER A CA 1
ATOM 934 C C . SER A 1 117 ? -16.910 -7.860 11.100 1.00 75.44 117 SER A C 1
ATOM 936 O O . SER A 1 117 ? -17.887 -7.803 11.846 1.00 75.44 117 SER A O 1
ATOM 938 N N . VAL A 1 118 ? -16.949 -7.390 9.847 1.00 79.62 118 VAL A N 1
ATOM 939 C CA . VAL A 1 118 ? -18.159 -6.804 9.244 1.00 79.62 118 VAL A CA 1
ATOM 940 C C . VAL A 1 118 ? -19.282 -7.837 9.157 1.00 79.62 118 VAL A C 1
ATOM 942 O O . VAL A 1 118 ? -20.399 -7.568 9.597 1.00 79.62 118 VAL A O 1
ATOM 945 N N . TYR A 1 119 ? -18.996 -9.039 8.651 1.00 86.06 119 TYR A N 1
ATOM 946 C CA . TYR A 1 119 ? -19.970 -10.130 8.592 1.00 86.06 119 TYR A CA 1
ATOM 947 C C . TYR A 1 119 ? -20.524 -10.479 9.982 1.00 86.06 119 TYR A C 1
ATOM 949 O O . TYR A 1 119 ? -21.738 -10.613 10.157 1.00 86.06 119 TYR A O 1
ATOM 957 N N . TRP A 1 120 ? -19.653 -10.578 10.988 1.00 86.38 120 TRP A N 1
ATOM 958 C CA . TRP A 1 120 ? -20.031 -10.853 12.372 1.00 86.38 120 TRP A CA 1
ATOM 959 C C . TRP A 1 120 ? -20.922 -9.748 12.952 1.00 86.38 120 TRP A C 1
ATOM 961 O O . TRP A 1 120 ? -21.939 -10.057 13.576 1.00 86.38 120 TRP A O 1
ATOM 971 N N . LEU A 1 121 ? -20.602 -8.474 12.699 1.00 80.69 121 LEU A N 1
ATOM 972 C CA . LEU A 1 121 ? -21.421 -7.333 13.117 1.00 80.69 121 LEU A CA 1
ATOM 973 C C . LEU A 1 121 ? -22.794 -7.332 12.441 1.00 80.69 121 LEU A C 1
ATOM 975 O O . LEU A 1 121 ? -23.796 -7.124 13.115 1.00 80.69 121 LEU A O 1
ATOM 979 N N . LEU A 1 122 ? -22.877 -7.613 11.140 1.00 86.94 122 LEU A N 1
ATOM 980 C CA . LEU A 1 122 ? -24.158 -7.671 10.424 1.00 86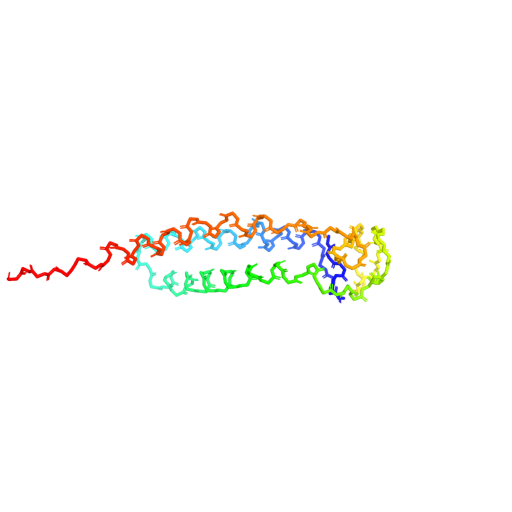.94 122 LEU A CA 1
ATOM 981 C C . LEU A 1 122 ? -25.031 -8.843 10.892 1.00 86.94 122 LEU A C 1
ATOM 983 O O . LEU A 1 122 ? -26.252 -8.706 11.004 1.00 86.94 122 LEU A O 1
ATOM 987 N N . LYS A 1 123 ? -24.411 -9.987 11.201 1.00 90.50 123 LYS A N 1
ATOM 988 C CA . LYS A 1 123 ? -25.102 -11.177 11.709 1.00 90.50 123 LYS A CA 1
ATOM 989 C C . LYS A 1 123 ? -25.595 -10.997 13.148 1.00 90.50 123 LYS A C 1
ATOM 991 O O . LYS A 1 123 ? -26.714 -11.398 13.455 1.00 90.50 123 LYS A O 1
ATOM 996 N N . ASN A 1 124 ? -24.783 -10.400 14.023 1.00 86.88 124 ASN A N 1
ATOM 997 C CA . ASN A 1 124 ? -25.082 -10.294 15.457 1.00 86.88 124 ASN A CA 1
ATOM 998 C C . ASN A 1 124 ? -25.700 -8.950 15.873 1.00 86.88 124 ASN A C 1
ATOM 1000 O O . ASN A 1 124 ? -26.347 -8.875 16.914 1.00 86.88 124 ASN A O 1
ATOM 1004 N N . GLY A 1 125 ? -25.561 -7.905 15.056 1.00 65.06 125 GLY A N 1
ATOM 1005 C CA . GLY A 1 125 ? -26.137 -6.576 15.280 1.00 65.06 125 GLY A CA 1
ATOM 1006 C C . GLY A 1 125 ? -27.653 -6.500 15.067 1.00 65.06 125 GLY A C 1
ATOM 1007 O O . GLY A 1 125 ? -28.263 -5.489 15.393 1.00 65.06 125 GLY A O 1
ATOM 1008 N N . ARG A 1 126 ? -28.291 -7.573 14.572 1.00 59.12 126 ARG A N 1
ATOM 1009 C CA . ARG A 1 126 ? -29.757 -7.701 14.448 1.00 59.12 126 ARG A CA 1
ATOM 1010 C C . ARG A 1 126 ? -30.406 -8.413 15.642 1.00 59.12 126 ARG A C 1
ATOM 1012 O O . ARG A 1 126 ? -31.368 -9.153 15.458 1.00 59.12 126 ARG A O 1
ATOM 1019 N N . LYS A 1 127 ? -29.931 -8.188 16.870 1.00 51.81 127 LYS A N 1
ATOM 1020 C CA . LYS A 1 127 ? -30.786 -8.380 18.051 1.00 51.81 127 LYS A CA 1
ATOM 1021 C C . LYS A 1 127 ? -31.452 -7.043 18.371 1.00 51.81 127 LYS A C 1
ATOM 1023 O O . LYS A 1 127 ? -30.805 -6.202 18.992 1.00 51.81 127 LYS A O 1
ATOM 1028 N N . PRO A 1 128 ? -32.705 -6.801 17.940 1.00 48.19 128 PRO A N 1
ATOM 1029 C CA . PRO A 1 128 ? -33.450 -5.675 18.469 1.00 48.19 128 PRO A CA 1
ATOM 1030 C C . PRO A 1 128 ? -33.575 -5.884 19.980 1.00 48.19 128 PRO A C 1
ATOM 1032 O O . PRO A 1 128 ? -34.105 -6.896 20.437 1.00 48.19 128 PRO A O 1
ATOM 1035 N N . SER A 1 129 ? -33.049 -4.937 20.751 1.00 51.69 129 SER A N 1
ATOM 1036 C CA . SER A 1 129 ? -33.415 -4.773 22.152 1.00 51.69 129 SER A CA 1
ATOM 1037 C C . SER A 1 129 ? -34.879 -4.332 22.191 1.00 51.69 129 SER A C 1
ATOM 1039 O O . SER A 1 129 ? -35.174 -3.144 22.255 1.00 51.69 129 SER A O 1
ATOM 1041 N N . ILE A 1 130 ? -35.799 -5.289 22.083 1.00 60.62 130 ILE A N 1
ATOM 1042 C CA . ILE A 1 130 ? -37.163 -5.129 22.578 1.00 60.62 130 ILE A CA 1
ATOM 1043 C C . ILE A 1 130 ? -37.141 -5.665 24.008 1.00 60.62 130 ILE A C 1
ATOM 1045 O O . ILE A 1 130 ? -37.111 -6.873 24.221 1.00 60.62 130 ILE A O 1
ATOM 1049 N N . ALA A 1 131 ? -37.112 -4.746 24.962 1.00 46.38 131 ALA A N 1
ATOM 1050 C CA . ALA A 1 131 ? -37.531 -4.914 26.352 1.00 46.38 131 ALA A CA 1
ATOM 1051 C C . ALA A 1 131 ? -37.737 -3.476 26.860 1.00 46.38 131 ALA A C 1
ATOM 1053 O O . ALA A 1 131 ? -36.767 -2.725 26.927 1.00 46.38 131 ALA A O 1
ATOM 1054 N N . THR A 1 132 ? -38.968 -2.963 26.739 1.00 43.62 132 THR A N 1
ATOM 1055 C CA . THR A 1 132 ? -39.919 -2.727 27.853 1.00 43.62 132 THR A CA 1
ATOM 1056 C C . THR A 1 132 ? -39.380 -1.775 28.901 1.00 43.62 132 THR A C 1
ATOM 1058 O O . THR A 1 132 ? -38.480 -2.210 29.652 1.00 43.62 132 THR A O 1
#

Foldseek 3Di:
DALQDLDDDDPVNCCVPPVPVVVVLVVVLVVCVVVVPVVSVVVVCCVCVVLVVVLVCLQVSLQRQGPPPSQDQFFDWDQRPNDTDGRHGHSHCVHNVDSDDPSNVVSVPVVVVVVVVVVVCVVVVPPPPPDD

Sequence (132 aa):
MSRLFNIAFPDDRFLRIFVFILPTIYYLTAIGLLLRIPLAAFVAWFIFIGPGIAEFTHFIFPFIPPALEPANPEPLSAVINGVLITDMANHHIGVTHKYYFPGLYTAIIPMIPGVYSVYWLLKNGRKPSIAT